Protein AF-A0A7S3XG89-F1 (afdb_monomer)

Structure (mmCIF, N/CA/C/O backbone):
data_AF-A0A7S3XG89-F1
#
_entry.id   AF-A0A7S3XG89-F1
#
loop_
_atom_site.group_PDB
_atom_site.id
_atom_site.type_symbol
_atom_site.label_atom_id
_atom_site.label_alt_id
_atom_site.label_comp_id
_atom_site.label_asym_id
_atom_site.label_entity_id
_atom_site.label_seq_id
_atom_site.pdbx_PDB_ins_code
_atom_site.Cartn_x
_atom_site.Cartn_y
_atom_site.Cartn_z
_atom_site.occupancy
_atom_site.B_iso_or_equiv
_atom_sit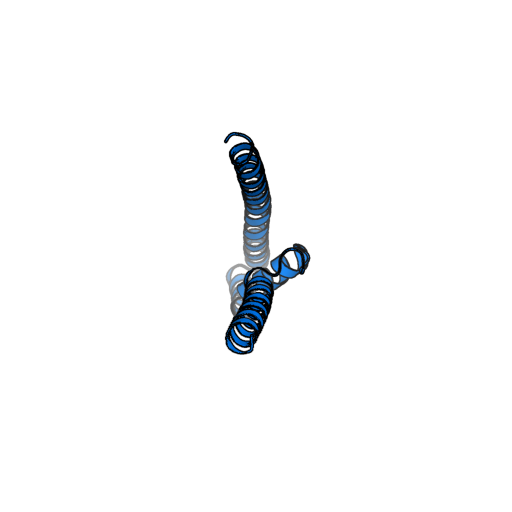e.auth_seq_id
_atom_site.auth_comp_id
_atom_site.auth_asym_id
_atom_site.auth_atom_id
_atom_site.pdbx_PDB_model_num
ATOM 1 N N . ALA A 1 1 ? -48.687 -12.932 26.075 1.00 67.50 1 ALA A N 1
ATOM 2 C CA . ALA A 1 1 ? -47.350 -13.559 26.209 1.00 67.50 1 ALA A CA 1
ATOM 3 C C . ALA A 1 1 ? -46.738 -13.943 24.853 1.00 67.50 1 ALA A C 1
ATOM 5 O O . ALA A 1 1 ? -45.645 -13.481 24.551 1.00 67.50 1 ALA A O 1
ATOM 6 N N . ALA A 1 2 ? -47.433 -14.714 24.004 1.00 74.19 2 ALA A N 1
ATOM 7 C CA . ALA A 1 2 ? -46.902 -15.198 22.717 1.00 74.19 2 ALA A CA 1
ATOM 8 C C . ALA A 1 2 ? -46.563 -14.098 21.686 1.00 74.19 2 ALA A C 1
ATOM 10 O O . ALA A 1 2 ? -45.553 -14.191 20.998 1.00 74.19 2 ALA A O 1
ATOM 11 N N . THR A 1 3 ? -47.356 -13.027 21.610 1.00 78.19 3 THR A N 1
ATOM 12 C CA . THR A 1 3 ? -47.112 -11.880 20.713 1.00 78.19 3 THR A CA 1
ATOM 13 C C . THR A 1 3 ? -45.859 -11.093 21.089 1.00 78.19 3 THR A C 1
ATOM 15 O O . THR A 1 3 ? -45.063 -10.749 20.220 1.00 78.19 3 THR A O 1
ATOM 18 N N . VAL A 1 4 ? -45.627 -10.879 22.386 1.00 77.38 4 VAL A N 1
ATOM 19 C CA . VAL A 1 4 ? -44.402 -10.239 22.896 1.00 77.38 4 VAL A CA 1
ATOM 20 C C . VAL A 1 4 ? -43.181 -11.127 22.629 1.00 77.38 4 VAL A C 1
ATOM 22 O O . VAL A 1 4 ? -42.139 -10.638 22.200 1.00 77.38 4 VAL A O 1
ATOM 25 N N . TYR A 1 5 ? -43.325 -12.443 22.800 1.00 78.62 5 TYR A N 1
ATOM 26 C CA . TYR A 1 5 ? -42.269 -13.407 22.488 1.00 78.62 5 TYR A CA 1
ATOM 27 C C . TYR A 1 5 ? -41.917 -13.429 20.989 1.00 78.62 5 TYR A C 1
ATOM 29 O O . TYR A 1 5 ? -40.741 -13.404 20.626 1.00 78.62 5 TYR A O 1
ATOM 37 N N . ALA A 1 6 ? -42.922 -13.398 20.108 1.00 80.94 6 ALA A N 1
ATOM 38 C CA . ALA A 1 6 ? -42.725 -13.314 18.661 1.00 80.94 6 ALA A CA 1
ATOM 39 C C . ALA A 1 6 ? -42.044 -11.998 18.240 1.00 80.94 6 ALA A C 1
ATOM 41 O O . ALA A 1 6 ? -41.140 -12.016 17.402 1.00 80.94 6 ALA A O 1
ATOM 42 N N . MET A 1 7 ? -42.419 -10.876 18.866 1.00 78.50 7 MET A N 1
ATOM 43 C CA . MET A 1 7 ? -41.790 -9.570 18.643 1.00 78.50 7 MET A CA 1
ATOM 44 C C . MET A 1 7 ? -40.312 -9.587 19.059 1.00 78.50 7 MET A C 1
ATOM 46 O O . MET A 1 7 ? -39.443 -9.211 18.274 1.00 78.50 7 MET A O 1
ATOM 50 N N . MET A 1 8 ? -40.003 -10.103 20.254 1.00 80.69 8 MET A N 1
ATOM 51 C CA . MET A 1 8 ? -38.623 -10.210 20.744 1.00 80.69 8 MET A CA 1
ATOM 52 C C . MET A 1 8 ? -37.755 -11.127 19.870 1.00 80.69 8 MET A C 1
ATOM 54 O O . MET A 1 8 ? -36.606 -10.791 19.575 1.00 80.69 8 MET A O 1
ATOM 58 N N . LYS A 1 9 ? -38.298 -12.258 19.399 1.00 81.31 9 LYS A N 1
ATOM 59 C CA . LYS A 1 9 ? -37.574 -13.176 18.504 1.00 81.31 9 LYS A CA 1
ATOM 60 C C . LYS A 1 9 ? -37.242 -12.514 17.161 1.00 81.31 9 LYS A C 1
ATOM 62 O O . LYS A 1 9 ? -36.152 -12.723 16.629 1.00 81.31 9 LYS A O 1
ATOM 67 N N . ARG A 1 10 ? -38.141 -11.672 16.640 1.00 78.75 10 ARG A N 1
ATOM 68 C CA . ARG A 1 10 ? -37.924 -10.914 15.400 1.00 78.75 10 ARG A CA 1
ATOM 69 C C . ARG A 1 10 ? -36.895 -9.797 15.569 1.00 78.75 10 ARG A C 1
ATOM 71 O O . ARG A 1 10 ? -36.038 -9.655 14.703 1.00 78.75 10 ARG A O 1
ATOM 78 N N . PHE A 1 11 ? -36.906 -9.085 16.697 1.00 78.31 11 PHE A N 1
ATOM 79 C CA . PHE A 1 11 ? -35.868 -8.098 17.011 1.00 78.31 11 PHE A CA 1
ATOM 80 C C . PHE A 1 11 ? -34.482 -8.727 17.116 1.00 78.31 11 PHE A C 1
ATOM 82 O O . PHE A 1 11 ? -33.538 -8.208 16.530 1.00 78.31 11 PHE A O 1
ATOM 89 N N . ARG A 1 12 ? -34.361 -9.882 17.782 1.00 79.12 12 ARG A N 1
ATOM 90 C CA . ARG A 1 12 ? -33.080 -10.592 17.863 1.00 79.12 12 ARG A CA 1
ATOM 91 C C . ARG A 1 12 ? -32.620 -11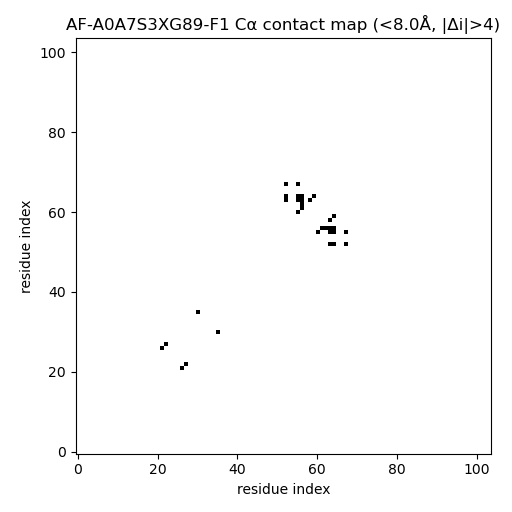.109 16.500 1.00 79.12 12 ARG A C 1
ATOM 93 O O . ARG A 1 12 ? -31.440 -11.033 16.191 1.00 79.12 12 ARG A O 1
ATOM 100 N N . SER A 1 13 ? -33.521 -11.600 15.650 1.00 76.25 13 SER A N 1
ATOM 101 C CA . SER A 1 13 ? -33.149 -11.989 14.280 1.00 76.25 13 SER A CA 1
ATOM 102 C C . SER A 1 13 ? -32.680 -10.793 13.448 1.00 76.25 13 SER A C 1
ATOM 104 O O . SER A 1 13 ? -31.741 -10.930 12.672 1.00 76.25 13 SER A O 1
ATOM 106 N N . SER A 1 14 ? -33.312 -9.629 13.621 1.00 76.06 14 SER A N 1
ATOM 107 C CA . SER A 1 14 ? -32.922 -8.405 12.922 1.00 76.06 14 SER A CA 1
ATOM 108 C C . SER A 1 14 ? -31.584 -7.870 13.425 1.00 76.06 14 SER A C 1
ATOM 110 O O . SER A 1 14 ? -30.778 -7.451 12.607 1.00 76.06 14 SER A O 1
ATOM 112 N N . SER A 1 15 ? -31.311 -7.923 14.733 1.00 78.75 15 SER A N 1
ATOM 113 C CA . SER A 1 15 ? -30.023 -7.482 15.281 1.00 78.75 15 SER A CA 1
ATOM 114 C C . SER A 1 15 ? -28.870 -8.346 14.774 1.00 78.75 15 SER A C 1
ATOM 116 O O . SER A 1 15 ? -27.864 -7.810 14.342 1.00 78.75 15 SER A O 1
ATOM 118 N N . ASN A 1 16 ? -29.046 -9.673 14.727 1.00 78.94 16 ASN A N 1
ATOM 119 C CA . ASN A 1 16 ? -28.029 -10.576 14.174 1.00 78.94 16 ASN A CA 1
ATOM 120 C C . ASN A 1 16 ? -27.795 -10.345 12.670 1.00 78.94 16 ASN A C 1
ATOM 122 O O . ASN A 1 16 ? -26.674 -10.481 12.193 1.00 78.94 16 ASN A O 1
ATOM 126 N N . ALA A 1 17 ? -28.844 -10.004 11.914 1.00 79.81 17 ALA A N 1
ATOM 127 C CA . ALA A 1 17 ? -28.713 -9.681 10.494 1.00 79.81 17 ALA A CA 1
ATOM 128 C C . ALA A 1 17 ? -27.997 -8.340 10.266 1.00 79.81 17 ALA A C 1
ATOM 130 O O . ALA A 1 17 ? -27.240 -8.217 9.307 1.00 79.81 17 ALA A O 1
ATOM 131 N N . LEU A 1 18 ? -28.222 -7.360 11.146 1.00 78.75 18 LEU A N 1
ATOM 132 C CA . LEU A 1 18 ? -27.522 -6.076 11.124 1.00 78.75 18 LEU A CA 1
ATOM 133 C C . LEU A 1 18 ? -26.051 -6.238 11.510 1.00 78.75 18 LEU A C 1
ATOM 135 O O . LEU A 1 18 ? -25.207 -5.743 10.777 1.00 78.75 18 LEU A O 1
ATOM 139 N N . ASP A 1 19 ? -25.742 -7.005 12.561 1.00 79.31 19 ASP A N 1
ATOM 140 C CA . ASP A 1 19 ? -24.358 -7.332 12.932 1.00 79.31 19 ASP A CA 1
ATOM 141 C C . ASP A 1 19 ? -23.631 -8.043 11.786 1.00 79.31 19 ASP A C 1
ATOM 143 O O . ASP A 1 19 ? -22.495 -7.707 11.468 1.00 79.31 19 ASP A O 1
ATOM 147 N N . PHE A 1 20 ? -24.291 -8.997 11.119 1.00 79.00 20 PHE A N 1
ATOM 148 C CA . PHE A 1 20 ? -23.714 -9.675 9.959 1.00 79.00 20 PHE A CA 1
ATOM 149 C C . PHE A 1 20 ? -23.488 -8.722 8.781 1.00 79.00 20 PHE A C 1
ATOM 151 O O . PHE A 1 20 ? -22.439 -8.779 8.145 1.00 79.00 20 PHE A O 1
ATOM 158 N N . ALA A 1 21 ? -24.454 -7.851 8.482 1.00 80.00 21 ALA A N 1
ATOM 159 C CA . ALA A 1 21 ? -24.327 -6.867 7.415 1.00 80.00 21 ALA A CA 1
ATOM 160 C C . ALA A 1 21 ? -23.193 -5.875 7.709 1.00 80.00 21 ALA A C 1
ATOM 162 O O . ALA A 1 21 ? -22.349 -5.661 6.843 1.00 80.00 21 ALA A O 1
ATOM 163 N N . ASP A 1 22 ? -23.122 -5.329 8.923 1.00 78.44 22 ASP A N 1
ATOM 164 C CA . ASP A 1 22 ? -22.032 -4.446 9.338 1.00 78.44 22 ASP A CA 1
ATOM 165 C C . ASP A 1 22 ? -20.682 -5.164 9.262 1.00 78.44 22 ASP A C 1
ATOM 167 O O . ASP A 1 22 ? -19.727 -4.630 8.698 1.00 78.44 22 ASP A O 1
ATOM 171 N N . ASP A 1 23 ? -20.588 -6.407 9.728 1.00 79.38 23 ASP A N 1
ATOM 172 C CA . ASP A 1 23 ? -19.350 -7.183 9.652 1.00 79.38 23 ASP A CA 1
ATOM 173 C C . ASP A 1 23 ? -18.933 -7.473 8.193 1.00 79.38 23 ASP A C 1
ATOM 175 O O . ASP A 1 23 ? -17.740 -7.522 7.882 1.00 79.38 23 ASP A O 1
ATOM 179 N N . TYR A 1 24 ? -19.896 -7.568 7.269 1.00 73.00 24 TYR A N 1
ATOM 180 C CA . TYR A 1 24 ? -19.652 -7.722 5.832 1.00 73.00 24 TYR A CA 1
ATOM 181 C C . TYR A 1 24 ? -19.246 -6.408 5.144 1.00 73.00 24 TYR A C 1
ATOM 183 O O . TYR A 1 24 ? -18.360 -6.407 4.289 1.00 73.00 24 TYR A O 1
ATOM 191 N N . TYR A 1 25 ? -19.880 -5.287 5.503 1.00 75.69 25 TYR A N 1
ATOM 192 C CA . TYR A 1 25 ? -19.637 -3.979 4.886 1.00 75.69 25 TYR A CA 1
ATOM 193 C C . TYR A 1 25 ? -18.403 -3.273 5.449 1.00 75.69 25 TYR A C 1
ATOM 195 O O . TYR A 1 25 ? -17.668 -2.637 4.694 1.00 75.69 25 TYR A O 1
ATOM 203 N N . THR A 1 26 ? -18.174 -3.346 6.763 1.00 71.75 26 THR A N 1
ATOM 204 C CA . THR A 1 26 ? -17.092 -2.607 7.423 1.00 71.75 26 THR A CA 1
ATOM 205 C C . THR A 1 26 ? -15.911 -3.483 7.829 1.00 71.75 26 THR A C 1
ATOM 207 O O . THR A 1 26 ? -14.803 -2.945 7.896 1.00 71.75 26 THR A O 1
ATOM 210 N N . ALA A 1 27 ? -16.115 -4.790 8.072 1.00 66.19 27 ALA A N 1
ATOM 211 C CA . ALA A 1 27 ? -15.090 -5.773 8.459 1.00 66.19 27 ALA A CA 1
ATOM 212 C C . ALA A 1 27 ? -13.968 -5.164 9.330 1.00 66.19 27 ALA A C 1
ATOM 214 O O . ALA A 1 27 ? -12.772 -5.283 9.028 1.00 66.19 27 ALA A O 1
ATOM 215 N N . ARG A 1 28 ? -14.353 -4.411 10.375 1.00 65.81 28 ARG A N 1
ATOM 216 C CA . ARG A 1 28 ? -13.432 -3.535 11.115 1.0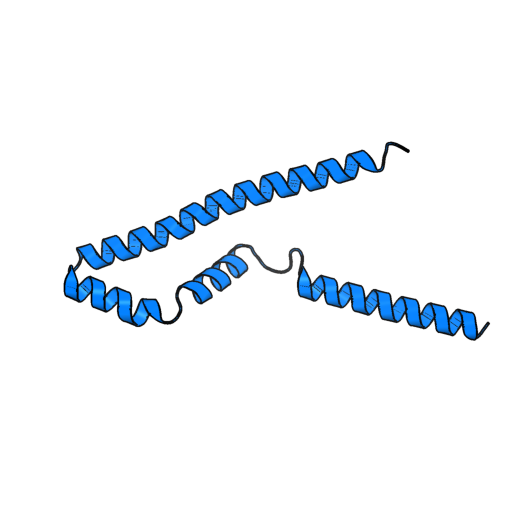0 65.81 28 ARG A CA 1
ATOM 217 C C . ARG A 1 28 ? -12.307 -4.353 11.734 1.00 65.81 28 ARG A C 1
ATOM 219 O O . ARG A 1 28 ? -12.541 -5.237 12.548 1.00 65.81 28 ARG A O 1
ATOM 226 N N . GLY A 1 29 ? -11.071 -4.035 11.353 1.00 69.00 29 GLY A N 1
ATOM 227 C CA . GLY A 1 29 ? -9.872 -4.665 11.912 1.00 69.00 29 GLY A CA 1
ATOM 228 C C . GLY A 1 29 ? -9.638 -6.118 11.486 1.00 69.00 29 GLY A C 1
ATOM 229 O O . GLY A 1 29 ? -8.727 -6.748 12.015 1.00 69.00 29 GLY A O 1
ATOM 230 N N . ARG A 1 30 ? -10.416 -6.654 10.534 1.00 71.25 30 ARG A N 1
ATOM 231 C CA . ARG A 1 30 ? -10.310 -8.060 10.105 1.00 71.25 30 ARG A CA 1
ATOM 232 C C . ARG A 1 30 ? -9.173 -8.319 9.117 1.00 71.25 30 ARG A C 1
ATOM 234 O O . ARG A 1 30 ? -8.682 -9.440 9.022 1.00 71.25 30 ARG A O 1
ATOM 241 N N . PHE A 1 31 ? -8.731 -7.282 8.408 1.00 75.19 31 PHE A N 1
ATOM 242 C CA . PHE A 1 31 ? -7.654 -7.361 7.427 1.00 75.19 31 PHE A CA 1
ATOM 243 C C . PHE A 1 31 ? -6.509 -6.422 7.795 1.00 75.19 31 PHE A C 1
ATOM 245 O O . PHE A 1 31 ? -6.718 -5.266 8.165 1.00 75.19 31 PHE A O 1
ATOM 252 N N . SER A 1 32 ? -5.280 -6.927 7.671 1.00 80.62 32 SER A N 1
ATOM 253 C CA . SER A 1 32 ? -4.079 -6.105 7.804 1.00 80.62 32 SER A CA 1
ATOM 254 C C . SER A 1 32 ? -4.048 -5.048 6.699 1.00 80.62 32 SER A C 1
ATOM 256 O O . SER A 1 32 ? -4.432 -5.321 5.559 1.00 80.62 32 SER A O 1
ATOM 258 N N . GLY A 1 33 ? -3.536 -3.854 7.010 1.00 78.69 33 GLY A N 1
ATOM 259 C CA . GLY A 1 33 ? -3.387 -2.776 6.026 1.00 78.69 33 GLY A CA 1
ATOM 260 C C . GLY A 1 33 ? -2.576 -3.198 4.795 1.00 78.69 33 GLY A C 1
ATOM 261 O O . GLY A 1 33 ? -2.853 -2.738 3.692 1.00 78.69 33 GLY A O 1
ATOM 262 N N . LEU A 1 34 ? -1.642 -4.142 4.958 1.00 82.38 34 LEU A N 1
ATOM 263 C CA . LEU A 1 34 ? -0.871 -4.712 3.853 1.00 82.38 34 LEU A CA 1
ATOM 264 C C . LEU A 1 34 ? -1.745 -5.566 2.925 1.00 82.38 34 LEU A C 1
ATOM 266 O O . LEU A 1 34 ? -1.636 -5.444 1.711 1.00 82.38 34 LEU A O 1
ATOM 270 N N . THR A 1 35 ? -2.642 -6.388 3.473 1.00 86.00 35 THR A N 1
ATOM 271 C CA . THR A 1 35 ? -3.573 -7.210 2.684 1.00 86.00 35 THR A CA 1
ATOM 272 C C . THR A 1 35 ? -4.504 -6.334 1.852 1.00 86.00 35 THR A C 1
ATOM 274 O O . THR A 1 35 ? -4.684 -6.584 0.666 1.00 86.00 35 THR A O 1
ATOM 277 N N . ILE A 1 36 ? -5.042 -5.266 2.447 1.00 85.31 36 ILE A N 1
ATOM 278 C CA . ILE A 1 36 ? -5.890 -4.297 1.737 1.00 85.31 36 ILE A CA 1
ATOM 279 C C . ILE A 1 36 ? -5.082 -3.588 0.642 1.00 85.31 36 ILE A C 1
ATOM 281 O O . ILE A 1 36 ? -5.537 -3.493 -0.497 1.00 85.31 36 ILE A O 1
ATOM 285 N N . GLY A 1 37 ? -3.863 -3.145 0.969 1.00 85.94 37 GLY A N 1
ATOM 286 C CA . GLY A 1 37 ? -2.954 -2.516 0.013 1.00 85.94 37 GLY A CA 1
ATOM 287 C C . GLY A 1 37 ? -2.616 -3.424 -1.171 1.00 85.94 37 GLY A C 1
ATOM 288 O O . GLY A 1 37 ? -2.674 -2.976 -2.313 1.00 85.94 37 GLY A O 1
ATOM 289 N N . LEU A 1 38 ? -2.342 -4.708 -0.926 1.00 87.06 38 LEU A N 1
ATOM 290 C CA . LEU A 1 38 ? -2.081 -5.696 -1.976 1.00 87.06 38 LEU A CA 1
ATOM 291 C C . LEU A 1 38 ? -3.306 -5.962 -2.853 1.00 87.06 38 LEU A C 1
ATOM 293 O O . LEU A 1 38 ? -3.150 -6.087 -4.063 1.00 87.06 38 LEU A O 1
ATOM 297 N N . SER A 1 39 ? -4.514 -6.009 -2.288 1.00 87.44 39 SER A N 1
ATOM 298 C CA . SER A 1 39 ? -5.746 -6.168 -3.074 1.00 87.44 39 SER A CA 1
ATOM 299 C C . SER A 1 39 ? -5.990 -4.976 -4.003 1.00 87.44 39 SER A C 1
ATOM 301 O O . SER A 1 39 ? -6.332 -5.157 -5.175 1.00 87.44 39 SER A O 1
ATOM 303 N N . PHE A 1 40 ? -5.759 -3.756 -3.512 1.00 84.44 40 PHE A N 1
ATOM 304 C CA . PHE A 1 40 ? -5.811 -2.547 -4.337 1.00 84.44 40 PHE A CA 1
ATOM 305 C C . PHE A 1 40 ? -4.722 -2.545 -5.414 1.00 84.44 40 PHE A C 1
ATOM 307 O O . PHE A 1 40 ? -5.006 -2.264 -6.578 1.00 84.44 40 PHE A O 1
ATOM 314 N N . PHE A 1 41 ? -3.491 -2.904 -5.047 1.00 84.62 41 PHE A N 1
ATOM 315 C CA . PHE A 1 41 ? -2.372 -3.006 -5.978 1.00 84.62 41 PHE A CA 1
ATOM 316 C C . PHE A 1 41 ? -2.640 -4.027 -7.087 1.00 84.62 41 PHE A C 1
ATOM 318 O O . PHE A 1 41 ? -2.474 -3.708 -8.260 1.00 84.62 41 PHE A O 1
ATOM 325 N N . ALA A 1 42 ? -3.109 -5.225 -6.738 1.00 85.94 42 ALA A N 1
ATOM 326 C CA . ALA A 1 42 ? -3.443 -6.273 -7.696 1.00 85.94 42 ALA A CA 1
ATOM 327 C C . ALA A 1 42 ? -4.558 -5.834 -8.658 1.00 85.94 42 ALA A C 1
ATOM 329 O O . ALA A 1 42 ? -4.461 -6.068 -9.862 1.00 85.94 42 ALA A O 1
ATOM 330 N N . SER A 1 43 ? -5.578 -5.138 -8.144 1.00 85.25 43 SER A N 1
ATOM 331 C CA . SER A 1 43 ? -6.674 -4.597 -8.959 1.00 85.25 43 SER A CA 1
ATOM 332 C C . SER A 1 43 ? -6.193 -3.514 -9.930 1.00 85.25 43 SER A C 1
ATOM 334 O O . SER A 1 43 ? -6.658 -3.455 -11.063 1.00 85.25 43 SER A O 1
ATOM 336 N N . SER A 1 44 ? -5.236 -2.685 -9.502 1.00 81.75 44 SER A N 1
ATOM 337 C CA . SER A 1 44 ? -4.618 -1.653 -10.343 1.00 81.75 44 SER A CA 1
ATOM 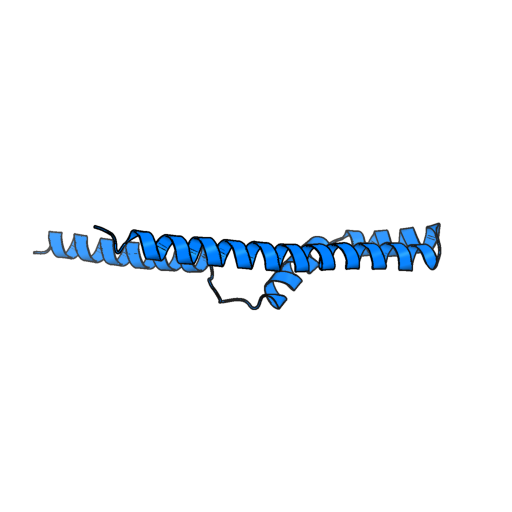338 C C . SER A 1 44 ? -3.685 -2.248 -11.405 1.00 81.75 44 SER A C 1
ATOM 340 O O . SER A 1 44 ? -3.702 -1.831 -12.560 1.00 81.75 44 SER A O 1
ATOM 342 N N . MET A 1 45 ? -2.891 -3.261 -11.039 1.00 85.69 45 MET A N 1
ATOM 343 C CA . MET A 1 45 ? -1.885 -3.847 -11.929 1.00 85.69 45 MET A CA 1
ATOM 344 C C . MET A 1 45 ? -2.459 -4.682 -13.070 1.00 85.69 45 MET A C 1
ATOM 346 O O . MET A 1 45 ? -1.792 -4.780 -14.092 1.00 85.69 45 MET A O 1
ATOM 350 N N . GLY A 1 46 ? -3.669 -5.232 -12.926 1.00 78.31 46 GLY A N 1
ATOM 351 C CA . GLY A 1 46 ? -4.516 -5.793 -13.990 1.00 78.31 46 GLY A CA 1
ATOM 352 C C . GLY A 1 46 ? -3.835 -6.282 -15.285 1.00 78.31 46 GLY A C 1
ATOM 353 O O . GLY A 1 46 ? -2.829 -6.985 -15.280 1.00 78.31 46 GLY A O 1
ATOM 354 N N . SER A 1 47 ? -4.438 -5.944 -16.431 1.00 70.38 47 SER A N 1
ATOM 355 C CA . SER A 1 47 ? -3.941 -6.344 -17.760 1.00 70.38 47 SER A CA 1
ATOM 356 C C . SER A 1 47 ? -2.850 -5.417 -18.304 1.00 70.38 47 SER A C 1
ATOM 358 O O . SER A 1 47 ? -2.112 -5.814 -19.205 1.00 70.38 47 SER A O 1
ATOM 360 N N . TRP A 1 48 ? -2.754 -4.178 -17.813 1.00 77.81 48 TRP A N 1
ATOM 361 C CA . TRP A 1 48 ? -1.898 -3.166 -18.439 1.00 77.81 48 TRP A CA 1
ATOM 362 C C . TRP A 1 48 ? -0.404 -3.462 -18.266 1.00 77.81 48 TRP A C 1
ATOM 364 O O . TRP A 1 48 ? 0.374 -3.125 -19.147 1.00 77.81 48 TRP A O 1
ATOM 374 N N . VAL A 1 49 ? 0.005 -4.174 -17.208 1.00 77.25 49 VAL A N 1
ATOM 375 C CA . VAL A 1 49 ? 1.418 -4.482 -16.945 1.00 77.25 49 VAL A CA 1
ATOM 376 C C . VAL A 1 49 ? 1.986 -5.435 -17.995 1.00 77.25 49 VAL A C 1
ATOM 378 O O . VAL A 1 49 ? 3.172 -5.367 -18.311 1.00 77.25 49 VAL A O 1
ATOM 381 N N . VAL A 1 50 ? 1.128 -6.282 -18.575 1.00 78.00 50 VAL A N 1
ATOM 382 C CA . VAL A 1 50 ? 1.505 -7.267 -19.596 1.00 78.00 50 VAL A CA 1
ATOM 383 C C . VAL A 1 50 ? 1.902 -6.586 -20.908 1.00 78.00 50 VAL A C 1
ATOM 385 O O . VAL A 1 50 ? 2.749 -7.112 -21.620 1.00 78.00 50 VAL A O 1
ATOM 388 N N . PHE A 1 51 ? 1.340 -5.411 -21.214 1.00 77.12 51 PHE A N 1
ATOM 389 C CA . PHE A 1 51 ? 1.587 -4.704 -22.477 1.00 77.12 51 PHE A CA 1
ATOM 390 C C . PHE A 1 51 ? 2.386 -3.410 -22.305 1.00 77.12 51 PHE A C 1
ATOM 392 O O . PHE A 1 51 ? 3.293 -3.160 -23.091 1.00 77.12 51 PHE A O 1
ATOM 399 N N . ALA A 1 52 ? 2.140 -2.641 -21.244 1.00 79.19 52 ALA A N 1
ATOM 400 C CA . ALA A 1 52 ? 2.776 -1.344 -21.029 1.00 79.19 52 ALA A CA 1
ATOM 401 C C . ALA A 1 52 ? 4.285 -1.457 -20.778 1.00 79.19 52 ALA A C 1
ATOM 403 O O . ALA A 1 52 ? 5.050 -0.642 -21.283 1.00 79.19 52 ALA A O 1
ATOM 404 N N . VAL A 1 53 ? 4.739 -2.469 -20.026 1.00 76.62 53 VAL A N 1
ATOM 405 C CA . VAL A 1 53 ? 6.174 -2.637 -19.741 1.00 76.62 53 VAL A CA 1
ATOM 406 C C . VAL A 1 53 ? 6.945 -3.077 -20.991 1.00 76.62 53 VAL A C 1
ATOM 408 O O . VAL A 1 53 ? 7.957 -2.439 -21.297 1.00 76.62 53 VAL A O 1
ATOM 411 N N . PRO A 1 54 ? 6.501 -4.098 -21.754 1.00 79.44 54 PRO A N 1
ATOM 412 C CA . PRO A 1 54 ? 7.152 -4.448 -23.013 1.00 79.44 54 PRO A CA 1
ATOM 413 C C . PRO A 1 54 ? 7.089 -3.329 -24.049 1.00 79.44 54 PRO A C 1
ATOM 415 O O . PRO A 1 54 ? 8.096 -3.070 -24.697 1.00 79.44 54 PRO A O 1
ATOM 418 N N . GLU A 1 55 ? 5.958 -2.633 -24.178 1.00 80.31 55 GLU A N 1
ATOM 419 C CA . GLU A 1 55 ? 5.804 -1.518 -25.117 1.00 80.31 55 GLU A CA 1
ATOM 420 C C . GLU A 1 55 ? 6.735 -0.353 -24.759 1.00 80.31 55 GLU 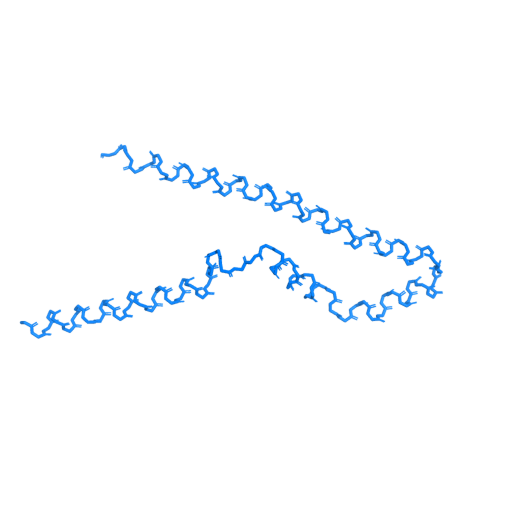A C 1
ATOM 422 O O . GLU A 1 55 ? 7.510 0.108 -25.598 1.00 80.31 55 GLU A O 1
ATOM 427 N N . ALA A 1 56 ? 6.747 0.084 -23.497 1.00 82.56 56 ALA A N 1
ATOM 428 C CA . ALA A 1 56 ? 7.627 1.159 -23.044 1.00 82.56 56 ALA A CA 1
ATOM 429 C C . ALA A 1 56 ? 9.110 0.782 -23.180 1.00 82.56 56 ALA A C 1
ATOM 431 O O . ALA A 1 56 ? 9.931 1.616 -23.569 1.00 82.56 56 ALA A O 1
ATOM 432 N N . THR A 1 57 ? 9.456 -0.477 -22.905 1.00 79.00 57 THR A N 1
ATOM 433 C CA . THR A 1 57 ? 10.832 -0.974 -23.044 1.00 79.00 57 THR A CA 1
ATOM 434 C C . THR A 1 57 ? 11.235 -1.115 -24.510 1.00 79.00 57 THR A C 1
ATOM 436 O O . THR A 1 57 ? 12.364 -0.795 -24.861 1.00 79.00 57 THR A O 1
ATOM 439 N N . ALA A 1 58 ? 10.330 -1.537 -25.392 1.00 84.00 58 ALA A N 1
ATOM 440 C CA . ALA A 1 58 ? 10.598 -1.605 -26.825 1.00 84.00 58 ALA A CA 1
ATOM 441 C C . ALA A 1 58 ? 10.769 -0.207 -27.441 1.00 84.00 58 ALA A C 1
ATOM 443 O O . ALA A 1 58 ? 11.588 -0.029 -28.338 1.00 84.00 58 ALA A O 1
ATOM 444 N N . THR A 1 59 ? 10.030 0.785 -26.939 1.00 84.19 59 THR A N 1
ATOM 445 C CA . THR A 1 59 ? 10.001 2.137 -27.518 1.00 84.19 59 THR A CA 1
ATOM 446 C C . THR A 1 59 ? 11.117 3.039 -26.980 1.00 84.19 59 THR A C 1
ATOM 448 O O . THR A 1 59 ? 11.692 3.825 -27.727 1.00 84.19 59 THR A O 1
ATOM 451 N N . ILE A 1 60 ? 11.438 2.941 -25.685 1.00 85.56 60 ILE A N 1
ATOM 452 C CA . ILE A 1 60 ? 12.362 3.856 -24.981 1.00 85.56 60 ILE A CA 1
ATOM 453 C C . ILE A 1 60 ? 13.590 3.095 -24.427 1.00 85.56 60 ILE A C 1
ATOM 455 O O . ILE A 1 60 ? 14.542 3.690 -23.917 1.00 85.56 60 ILE A O 1
ATOM 459 N N . GLY A 1 61 ? 13.617 1.764 -24.532 1.00 86.12 61 GLY A N 1
ATOM 460 C CA . GLY A 1 61 ? 14.683 0.935 -23.973 1.00 86.12 61 GLY A CA 1
ATOM 461 C C . GLY A 1 61 ? 14.637 0.878 -22.444 1.00 86.12 61 GLY A C 1
ATOM 462 O O . GLY A 1 61 ? 13.591 1.033 -21.810 1.00 86.12 61 GLY A O 1
ATOM 463 N N . TRP A 1 62 ? 15.806 0.700 -21.827 1.00 83.19 62 TRP A N 1
ATOM 464 C CA . TRP A 1 62 ? 15.962 0.607 -20.369 1.00 83.19 62 TRP A CA 1
ATOM 465 C C . TRP A 1 62 ? 15.451 1.837 -19.602 1.00 83.19 62 TRP A C 1
ATOM 467 O O . TRP A 1 62 ? 14.975 1.706 -18.475 1.00 83.19 62 TRP A O 1
ATOM 477 N N . PHE A 1 63 ? 15.482 3.025 -20.211 1.00 84.75 63 PHE A N 1
ATOM 478 C CA . PHE A 1 63 ? 14.941 4.239 -19.594 1.00 84.75 63 PHE A CA 1
ATOM 479 C C . PHE A 1 63 ? 13.410 4.214 -19.493 1.00 84.75 63 PHE A C 1
ATOM 481 O O . PHE A 1 63 ? 12.865 4.718 -18.512 1.00 84.75 63 PHE A O 1
ATOM 488 N N . GLY A 1 64 ? 12.720 3.573 -20.445 1.00 83.00 64 GLY A N 1
ATOM 489 C CA . GLY A 1 64 ? 11.269 3.371 -20.390 1.00 83.00 64 GLY A CA 1
ATOM 490 C C . GLY A 1 64 ? 10.863 2.498 -19.208 1.00 83.00 64 GLY A C 1
ATOM 491 O O . GLY A 1 64 ? 9.927 2.827 -18.482 1.00 83.00 64 GLY A O 1
ATOM 492 N N . LEU A 1 65 ? 11.638 1.442 -18.947 1.00 81.38 65 LEU A N 1
ATOM 493 C CA . LEU A 1 65 ? 11.437 0.557 -17.801 1.00 81.38 65 LEU A CA 1
ATOM 494 C C . LEU A 1 65 ? 11.610 1.293 -16.462 1.00 81.38 65 LEU A C 1
ATOM 496 O O . LEU A 1 65 ? 10.769 1.166 -15.569 1.00 81.38 65 LEU A O 1
ATOM 500 N N . ILE A 1 66 ? 12.684 2.076 -16.321 1.00 87.50 66 ILE A N 1
ATOM 501 C CA . ILE A 1 66 ? 12.971 2.838 -15.094 1.00 87.50 66 ILE A CA 1
ATOM 502 C C . ILE A 1 66 ? 11.916 3.934 -14.882 1.00 87.50 66 ILE A C 1
ATOM 504 O O . ILE A 1 66 ? 11.411 4.105 -13.769 1.00 87.50 66 ILE A O 1
ATOM 508 N N . GLY A 1 67 ? 11.530 4.643 -15.945 1.00 85.56 67 GLY A N 1
ATOM 509 C CA . GLY A 1 67 ? 10.482 5.663 -15.904 1.00 85.56 67 GLY A CA 1
ATOM 510 C C . GLY A 1 67 ? 9.129 5.087 -15.481 1.0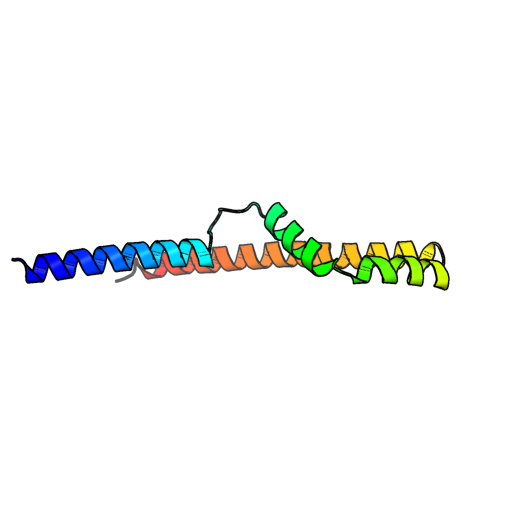0 85.56 67 GLY A C 1
ATOM 511 O O . GLY A 1 67 ? 8.504 5.589 -14.548 1.00 85.56 67 GLY A O 1
ATOM 512 N N . TYR A 1 68 ? 8.708 3.979 -16.091 1.00 81.25 68 TYR A N 1
ATOM 513 C CA . TYR A 1 68 ? 7.435 3.332 -15.766 1.00 81.25 68 TYR A CA 1
ATOM 514 C C . TYR A 1 68 ? 7.408 2.781 -14.331 1.00 81.25 68 TYR A C 1
ATOM 516 O O . TYR A 1 68 ? 6.441 2.972 -13.584 1.00 81.25 68 TYR A O 1
ATOM 524 N N . SER A 1 69 ? 8.510 2.155 -13.909 1.00 84.69 69 SER A N 1
ATOM 525 C CA . SER A 1 69 ? 8.641 1.601 -12.558 1.00 84.69 69 SER A CA 1
ATOM 526 C C . SER A 1 69 ? 8.655 2.701 -11.494 1.00 84.69 69 SER A C 1
ATOM 528 O O . SER A 1 69 ? 7.962 2.588 -10.485 1.00 84.69 69 SER A O 1
ATOM 530 N N . SER A 1 70 ? 9.384 3.797 -11.727 1.00 86.62 70 SER A N 1
ATOM 531 C CA . SER A 1 70 ? 9.436 4.928 -10.788 1.00 86.62 70 SER A CA 1
ATOM 532 C C . SER A 1 70 ? 8.082 5.626 -10.636 1.00 86.62 70 SER A C 1
ATOM 534 O O . SER A 1 70 ? 7.684 5.937 -9.513 1.00 86.62 70 SER A O 1
ATOM 536 N N . SER A 1 71 ? 7.323 5.784 -11.725 1.00 84.12 71 SER A N 1
ATOM 537 C CA . SER A 1 71 ? 5.960 6.331 -11.671 1.00 84.12 71 SER A CA 1
ATOM 538 C C . SER A 1 71 ? 5.011 5.439 -10.863 1.00 84.12 71 SER A C 1
ATOM 540 O O . SER A 1 71 ? 4.235 5.924 -10.040 1.00 84.12 71 SER A O 1
ATOM 542 N N . SER A 1 72 ? 5.131 4.119 -11.019 1.00 82.50 72 SER A N 1
ATOM 543 C CA . SER A 1 72 ? 4.332 3.147 -10.260 1.00 82.50 72 SER A CA 1
ATOM 544 C C . SER A 1 72 ? 4.622 3.212 -8.753 1.00 82.50 72 SER A C 1
ATOM 546 O O . SER A 1 72 ? 3.703 3.146 -7.935 1.00 82.50 72 SER A O 1
ATOM 548 N N . VAL A 1 73 ? 5.890 3.404 -8.372 1.00 84.88 73 VAL A N 1
ATOM 549 C CA . VAL A 1 73 ? 6.292 3.603 -6.968 1.00 84.88 73 VAL A CA 1
ATOM 550 C C . VAL A 1 73 ? 5.776 4.938 -6.423 1.00 84.88 73 VAL A C 1
ATOM 552 O O . VAL A 1 73 ? 5.331 4.996 -5.277 1.00 84.88 73 VAL A O 1
ATOM 555 N N . ALA A 1 74 ? 5.770 5.999 -7.233 1.00 87.88 74 ALA A N 1
ATOM 556 C CA . ALA A 1 74 ? 5.279 7.311 -6.813 1.00 87.88 74 ALA A CA 1
ATOM 557 C C . ALA A 1 74 ? 3.804 7.270 -6.372 1.00 87.88 74 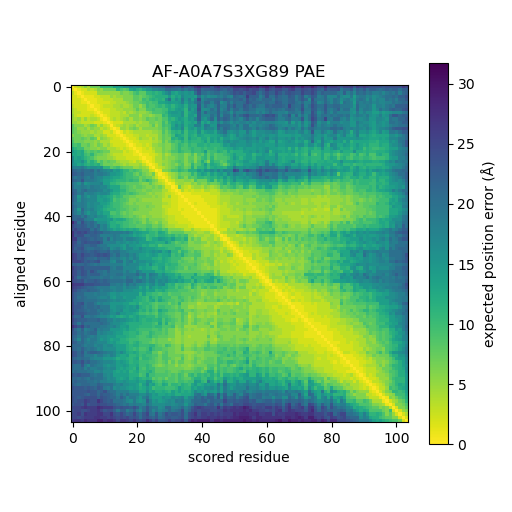ALA A C 1
ATOM 559 O O . ALA A 1 74 ? 3.454 7.851 -5.344 1.00 87.88 74 ALA A O 1
ATOM 560 N N . VAL A 1 75 ? 2.954 6.522 -7.083 1.00 83.12 75 VAL A N 1
ATOM 561 C CA . VAL A 1 75 ? 1.540 6.339 -6.705 1.00 83.12 75 VAL A CA 1
ATOM 562 C C . VAL A 1 75 ? 1.408 5.671 -5.332 1.00 83.12 75 VAL A C 1
ATOM 564 O O . VAL A 1 75 ? 0.602 6.109 -4.510 1.00 83.12 75 VAL A O 1
ATOM 567 N N . LEU A 1 76 ? 2.231 4.660 -5.037 1.00 82.38 76 LEU A N 1
ATOM 568 C CA . LEU A 1 76 ? 2.231 3.994 -3.729 1.00 82.38 76 LEU A CA 1
ATOM 569 C C . LEU A 1 76 ? 2.672 4.937 -2.601 1.00 82.38 76 LEU A C 1
ATOM 571 O O . LEU A 1 76 ? 2.086 4.918 -1.519 1.00 82.38 76 LEU A O 1
ATOM 575 N N . ILE A 1 77 ? 3.663 5.792 -2.864 1.00 85.94 77 ILE A N 1
ATOM 576 C CA . ILE A 1 77 ? 4.130 6.803 -1.907 1.00 85.94 77 ILE A CA 1
ATOM 577 C C . ILE A 1 77 ? 3.009 7.804 -1.592 1.00 85.94 77 ILE A C 1
ATOM 579 O O . ILE A 1 77 ? 2.757 8.091 -0.422 1.00 85.94 77 ILE A O 1
ATOM 583 N N . ILE A 1 78 ? 2.288 8.290 -2.606 1.00 88.00 78 ILE A N 1
ATOM 584 C CA . ILE A 1 78 ? 1.149 9.204 -2.413 1.00 88.00 78 ILE A CA 1
ATOM 585 C C . ILE A 1 78 ? 0.072 8.550 -1.537 1.00 88.00 78 ILE A C 1
ATOM 587 O O . ILE A 1 78 ? -0.419 9.171 -0.593 1.00 88.00 78 ILE A O 1
ATOM 591 N N . PHE A 1 79 ? -0.255 7.281 -1.794 1.00 83.62 79 PHE A N 1
ATOM 592 C CA . PHE A 1 79 ? -1.208 6.530 -0.975 1.00 83.62 79 PHE A CA 1
ATOM 593 C C . PHE A 1 79 ? -0.743 6.343 0.472 1.00 83.62 79 PHE A C 1
ATOM 595 O O . PHE A 1 79 ? -1.568 6.391 1.385 1.00 83.62 79 PHE A O 1
ATOM 602 N N . MET A 1 80 ? 0.559 6.168 0.706 1.00 84.81 80 MET A N 1
ATOM 603 C CA . MET A 1 80 ? 1.115 6.079 2.057 1.00 84.81 80 MET A CA 1
ATOM 604 C C . MET A 1 80 ? 0.881 7.374 2.845 1.00 84.81 80 MET A C 1
ATOM 606 O O . MET A 1 80 ? 0.422 7.316 3.987 1.00 84.81 80 MET A O 1
ATOM 610 N N . PHE A 1 81 ? 1.128 8.538 2.237 1.00 85.44 81 PHE A N 1
ATOM 611 C CA . PHE A 1 81 ? 0.864 9.829 2.879 1.00 85.44 81 PHE A CA 1
ATOM 612 C C . PHE A 1 81 ? -0.630 10.067 3.106 1.00 85.44 81 PHE A C 1
ATOM 614 O O . PHE A 1 81 ? -1.037 10.440 4.209 1.00 85.44 81 PHE A O 1
ATOM 621 N N . LEU A 1 82 ? -1.459 9.786 2.098 1.00 86.44 82 LEU A N 1
ATOM 622 C CA . LEU A 1 82 ? -2.905 9.961 2.201 1.00 86.44 82 LEU A CA 1
ATOM 623 C C . LEU A 1 82 ? -3.513 9.045 3.274 1.00 86.44 82 LEU A C 1
ATOM 625 O O . LEU A 1 82 ? -4.376 9.471 4.037 1.00 86.44 82 LEU A O 1
ATOM 629 N N . GLY A 1 83 ? -3.025 7.807 3.390 1.00 82.12 83 GLY A N 1
ATOM 630 C CA . GLY A 1 83 ? -3.464 6.863 4.417 1.00 82.12 83 GLY A CA 1
ATOM 631 C C . GLY A 1 83 ? -3.171 7.339 5.844 1.00 82.12 83 GLY A C 1
ATOM 632 O O . GLY A 1 83 ? -3.999 7.143 6.738 1.00 82.12 83 GLY A O 1
ATOM 633 N N . VAL A 1 84 ? -2.030 8.000 6.072 1.00 81.12 84 VAL A N 1
ATOM 634 C CA . VAL A 1 84 ? -1.692 8.592 7.379 1.00 81.12 84 VAL A CA 1
ATOM 635 C C . VAL A 1 84 ? -2.610 9.771 7.704 1.00 81.12 84 VAL A C 1
ATOM 637 O O . VAL A 1 84 ? -3.123 9.848 8.824 1.00 81.12 84 VAL A O 1
ATOM 640 N N . GLU A 1 85 ? -2.866 10.650 6.733 1.00 84.75 85 GLU A N 1
ATOM 641 C CA . GLU A 1 85 ? -3.745 11.810 6.915 1.00 84.75 85 GLU A CA 1
ATOM 642 C C . GLU A 1 85 ? -5.179 11.366 7.232 1.00 84.75 85 GLU A C 1
ATOM 644 O O . GLU A 1 85 ? -5.748 11.766 8.248 1.00 84.75 85 GLU A O 1
ATOM 649 N N . VAL A 1 86 ? -5.731 10.441 6.441 1.00 83.62 86 VAL A N 1
ATOM 650 C CA . VAL A 1 86 ? -7.073 9.880 6.668 1.00 83.62 86 VAL A CA 1
ATOM 651 C C . VAL A 1 86 ? -7.170 9.232 8.050 1.00 83.62 86 VAL A C 1
ATOM 653 O O . VAL A 1 86 ? -8.147 9.452 8.767 1.00 83.62 86 VAL A O 1
ATOM 656 N N . ARG A 1 87 ? -6.150 8.476 8.479 1.00 78.69 87 ARG A N 1
ATOM 657 C CA . ARG A 1 87 ? -6.139 7.851 9.811 1.00 78.69 87 ARG A CA 1
ATOM 658 C C . ARG A 1 87 ? -6.098 8.885 10.935 1.00 78.69 87 ARG A C 1
ATOM 660 O O . ARG A 1 87 ? -6.699 8.652 11.983 1.00 78.69 87 ARG A O 1
ATOM 667 N N . THR A 1 88 ? -5.402 9.998 10.736 1.00 82.56 88 THR A N 1
ATOM 668 C CA . THR A 1 88 ? -5.321 11.087 11.719 1.00 82.56 88 THR A CA 1
ATOM 669 C C . THR A 1 88 ? -6.666 11.797 11.851 1.00 82.56 88 THR A C 1
ATOM 671 O O . THR A 1 88 ? -7.180 11.910 12.963 1.00 82.56 88 THR A O 1
ATOM 674 N N . ARG A 1 89 ? -7.302 12.148 10.727 1.00 82.56 89 ARG A N 1
ATOM 675 C CA . ARG A 1 89 ? -8.638 12.769 10.708 1.00 82.56 89 ARG A CA 1
ATOM 676 C C . ARG A 1 89 ? -9.710 11.858 11.297 1.00 82.56 89 ARG A C 1
ATOM 678 O O . ARG A 1 89 ? -10.519 12.292 12.105 1.00 82.56 89 ARG A O 1
ATOM 685 N N . MET A 1 90 ? -9.695 10.570 10.957 1.00 80.50 90 MET A N 1
ATOM 686 C CA . MET A 1 90 ? -10.633 9.588 11.518 1.00 80.50 90 MET A CA 1
ATOM 687 C C . MET A 1 90 ? -10.513 9.468 13.044 1.00 80.50 90 MET A C 1
ATOM 689 O O . MET A 1 90 ? -11.531 9.358 13.725 1.00 80.50 90 MET A O 1
ATOM 693 N N . LYS A 1 91 ? -9.291 9.515 13.597 1.00 76.19 91 LYS A N 1
ATOM 694 C CA . LYS A 1 91 ? -9.085 9.549 15.054 1.00 76.19 91 LYS A CA 1
ATOM 695 C C . LYS A 1 91 ? -9.656 10.823 15.672 1.00 76.19 91 LYS A C 1
ATOM 697 O O . LYS A 1 91 ? -10.314 10.723 16.698 1.00 76.19 91 LYS A O 1
ATOM 702 N N . GLU A 1 92 ? -9.444 11.970 15.031 1.00 74.88 92 GLU A N 1
ATOM 703 C CA . GLU A 1 92 ? -9.947 13.278 15.465 1.00 74.88 92 GLU A CA 1
ATOM 704 C C . GLU A 1 92 ? -11.485 13.289 15.563 1.00 74.88 92 GLU A C 1
ATOM 706 O O . GLU A 1 92 ? -12.034 13.628 16.615 1.00 74.88 92 GLU A O 1
ATOM 711 N N . TYR A 1 93 ? -12.181 12.791 14.532 1.00 70.06 93 TYR A N 1
ATOM 712 C CA . TYR A 1 93 ? -13.642 12.628 14.549 1.00 70.06 93 TYR A CA 1
ATOM 713 C C . TYR A 1 93 ? -14.128 11.628 15.603 1.00 70.06 93 TYR A C 1
ATOM 715 O O . TYR A 1 93 ? -15.142 11.874 16.254 1.00 70.06 93 TYR A O 1
ATOM 723 N N . ALA A 1 94 ? -13.409 10.519 15.801 1.00 70.56 94 ALA A N 1
ATOM 724 C CA . ALA A 1 94 ? -13.750 9.555 16.842 1.00 70.56 94 ALA A CA 1
ATOM 725 C C . ALA A 1 94 ? -13.671 10.195 18.239 1.00 70.56 94 ALA A C 1
ATOM 727 O O . ALA A 1 94 ? -14.587 10.023 19.035 1.00 70.56 94 ALA A O 1
ATOM 728 N N . SER A 1 95 ? -12.635 10.987 18.524 1.00 62.41 95 SER A N 1
ATOM 729 C CA . SER A 1 95 ? -12.502 11.700 19.803 1.00 62.41 95 SER A CA 1
ATOM 730 C C . SER A 1 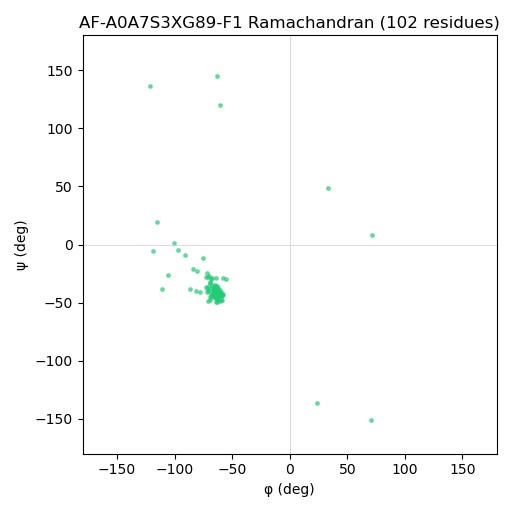95 ? -13.527 12.827 19.999 1.00 62.41 95 SER A C 1
ATOM 732 O O . SER A 1 95 ? -13.988 13.023 21.120 1.00 62.41 95 SER A O 1
ATOM 734 N N . ALA A 1 96 ? -13.941 13.524 18.937 1.00 68.44 96 ALA A N 1
ATOM 735 C CA . ALA A 1 96 ? -14.972 14.567 19.010 1.00 68.44 96 ALA A CA 1
ATOM 736 C C . ALA A 1 96 ? -16.392 14.010 19.267 1.00 68.44 96 ALA A C 1
ATOM 738 O O . ALA A 1 96 ? -17.237 14.683 19.859 1.00 68.44 96 ALA A O 1
ATOM 739 N N . GLY A 1 97 ? -16.661 12.769 18.847 1.00 61.16 97 GLY A N 1
ATOM 740 C CA . GLY A 1 97 ? -17.918 12.071 19.140 1.00 61.16 97 GLY A CA 1
ATOM 741 C C . GLY A 1 97 ? -18.048 11.611 20.598 1.00 61.16 97 GLY A C 1
ATOM 742 O O . GLY A 1 97 ? -19.155 11.542 21.119 1.00 61.16 97 GLY A O 1
ATOM 743 N N . TYR A 1 98 ? -16.936 11.335 21.288 1.00 57.44 98 TYR A N 1
ATOM 744 C CA . TYR A 1 98 ? -16.962 10.954 22.708 1.00 57.44 98 TYR A CA 1
ATOM 745 C C . TYR A 1 98 ? -17.288 12.138 23.627 1.00 57.44 98 TYR A C 1
ATOM 747 O O . TYR A 1 98 ? -18.021 11.980 24.596 1.00 57.44 98 TYR A O 1
ATOM 755 N N . THR A 1 99 ? -16.814 13.345 23.312 1.00 57.03 99 THR A N 1
ATOM 756 C CA . THR A 1 99 ? -17.037 14.531 24.157 1.00 57.03 99 THR A CA 1
ATOM 757 C C . THR A 1 99 ? -18.455 15.104 24.066 1.00 57.03 99 THR A C 1
ATOM 759 O O . THR A 1 99 ? -18.826 15.942 24.883 1.00 57.03 99 THR A O 1
ATOM 762 N N . SER A 1 100 ? -19.264 14.670 23.096 1.00 55.50 100 SER A N 1
ATOM 763 C CA . SER A 1 100 ? -20.633 15.159 22.875 1.00 55.50 100 SER A CA 1
ATOM 764 C C . SER A 1 100 ? -21.715 14.357 23.616 1.00 55.50 100 SER A C 1
ATOM 766 O O . SER A 1 100 ? -22.854 14.812 23.690 1.00 55.50 100 SER A O 1
ATOM 768 N N . HIS A 1 101 ? -21.370 13.211 24.216 1.00 53.75 101 HIS A N 1
ATOM 769 C CA . HIS A 1 101 ? -22.287 12.383 25.017 1.00 53.75 101 HIS A CA 1
ATOM 770 C C . HIS A 1 101 ? -22.193 12.616 26.539 1.00 53.75 101 HIS A C 1
ATOM 772 O O . HIS A 1 101 ? -22.996 12.066 27.283 1.00 53.75 101 HIS A O 1
ATOM 778 N N . GLU A 1 102 ? -21.255 13.448 27.000 1.00 49.50 102 GLU A N 1
ATOM 779 C CA . GLU A 1 102 ? -20.987 13.722 28.426 1.00 49.50 102 GLU A CA 1
ATOM 780 C C . GLU A 1 102 ? -21.623 15.056 28.897 1.00 49.50 102 GLU A C 1
ATOM 782 O O . GLU A 1 102 ? -21.423 15.485 30.030 1.00 49.50 102 GLU A O 1
ATOM 787 N N . GLY A 1 103 ? -22.340 15.756 28.005 1.00 52.31 103 GLY A N 1
ATOM 788 C CA . GLY A 1 103 ? -22.801 17.141 28.186 1.00 52.31 103 GLY A CA 1
ATOM 789 C C . GLY A 1 103 ? -24.318 17.351 28.251 1.00 52.31 103 GLY A C 1
ATOM 790 O O . GLY A 1 103 ? -24.758 18.478 28.023 1.00 52.31 103 GLY A O 1
ATOM 791 N N . PHE A 1 104 ? -25.105 16.309 28.535 1.00 41.28 104 PHE A N 1
ATOM 792 C CA . PHE A 1 104 ? -26.541 16.414 28.832 1.00 41.28 104 PHE A CA 1
ATOM 793 C C . PHE A 1 104 ? -26.863 15.815 30.198 1.00 41.28 104 PHE A C 1
ATOM 795 O O . PHE A 1 104 ? -26.415 14.675 30.454 1.00 41.28 104 PHE A O 1
#

pLDDT: mean 77.95, std 8.93, range [41.28, 88.0]

Mean predicted aligned error: 11.81 Å

Secondary structure (DSSP, 8-state):
-HHHHHHHHHHHHHHHHHHHHHHHHH-TTSS-HHHHHHHHHHHHHTTHHHHHHHHHHHHHTHHHHHHHHHHHHHHHHHHHHHHHHHHHHHHHHHHHHHTTSS--

Radius of gyration: 24.06 Å; Cα contacts (8 Å, |Δi|>4): 16; chains: 1; bounding box: 63×32×56 Å

Sequence (104 aa):
AATVYAMMKRFRSSSNALDFADDYYTARGRFSGLTIGLSFFASSMGSWVVFAVPEATATIGWFGLIGYSSSSVAVLIIFMFLGVEVRTRMKEYASAGYTSHEGF

Solvent-accessible surface area (backbone atoms only — not comparable to full-atom values): 5945 Å² total; per-residue (Å²): 111,68,67,60,50,54,51,52,54,50,51,52,55,50,48,54,50,47,53,50,49,46,49,70,74,61,40,81,85,74,64,55,72,64,59,54,50,49,54,53,48,54,65,70,46,60,73,57,58,76,49,52,50,58,51,34,28,73,75,56,34,73,60,27,46,52,53,54,51,52,54,59,50,48,56,54,53,53,50,54,55,51,52,52,52,53,54,52,52,53,51,52,55,54,57,57,58,59,67,68,73,77,76,124

InterPro domains:
  IPR001734 Sodium/solute symporter [PS50283] (1-104)
  IPR038377 Sodium/glucose symporter superfamily [G3DSA:1.20.1730.10] (19-100)

Organism: Oxyrrhis marina (NCBI:txid2969)

Foldseek 3Di:
DVVVVVVVVVVVVVVVVVVVVCCVPCVDPVDDPVRVVVVVVPVVCPPCVVPQQVVLCVVVNPVSNVVVVVVSVVVVVVVVVVVVVVVVVVVVV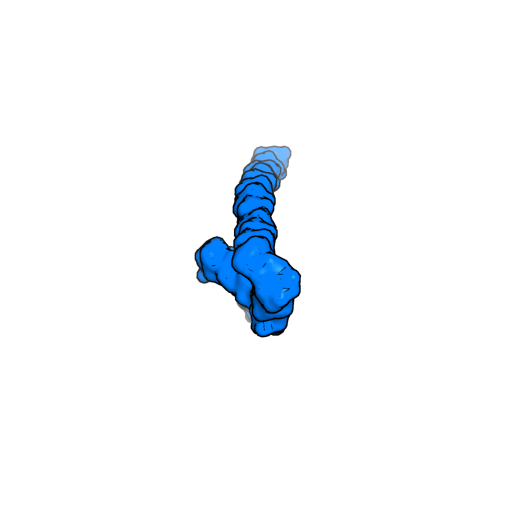VVVVVVVVVPD